Protein AF-A0A2T1GF82-F1 (afdb_monomer_lite)

pLDDT: mean 83.77, std 16.07, range [38.06, 96.38]

Radius of gyration: 18.5 Å; chains: 1; bounding box: 43×35×47 Å

Foldseek 3Di:
DDFLLLPDDPVLNVQADRVQLAGDPPVVVVCVVVVNDPVNNVVNSVVSNVSSVVVVCQQPVDDQDPNHTPRRVVSVVVVVVVPDPPVCVVCVVVVNDDPVVPPD

Secondary structure (DSSP, 8-state):
---GGGTS-HHHHHHB-TTT-PBPTTHHHHHHHTT--HHHHHHHHHHHHHHHHHHHHHHHHSPPBTTB-HHHHHHHHHHHHHHS-HHHHHHHHTT---TTTT--

Organism: NCBI:txid2107692

Sequence (104 aa):
MARPSDFWAPFKREWYNDETGELREPHRSRLLASGTSIDRIVEMEAEVAAEIVEFHHKNSELPVINGKNWAERELENRQRQRQIPASMRAALYHGTYDPDANYD

Structure (mmCIF, N/CA/C/O backbone):
data_AF-A0A2T1GF82-F1
#
_entry.id   AF-A0A2T1GF82-F1
#
loop_
_atom_site.group_PDB
_atom_site.id
_atom_site.type_symbol
_atom_site.label_atom_id
_atom_site.label_alt_id
_atom_site.label_comp_id
_atom_site.label_asym_id
_atom_site.label_entity_id
_atom_site.label_seq_id
_atom_site.pdbx_PDB_ins_code
_atom_site.Cartn_x
_atom_site.Cartn_y
_atom_site.Cartn_z
_atom_site.occupancy
_atom_site.B_iso_or_equiv
_atom_site.auth_seq_id
_atom_site.auth_comp_id
_atom_site.auth_asym_id
_atom_site.auth_atom_id
_atom_site.pdbx_PDB_model_num
ATOM 1 N N . MET A 1 1 ? 14.249 -6.805 -3.787 1.00 79.94 1 MET A N 1
ATOM 2 C CA . MET A 1 1 ? 12.936 -6.736 -4.458 1.00 79.94 1 MET A CA 1
ATOM 3 C C . MET A 1 1 ? 12.179 -5.537 -3.922 1.00 79.94 1 MET A C 1
ATOM 5 O O . MET A 1 1 ? 12.330 -5.232 -2.743 1.00 79.94 1 MET A O 1
ATOM 9 N N . ALA A 1 2 ? 11.429 -4.850 -4.782 1.00 88.25 2 ALA A N 1
ATOM 10 C CA . ALA A 1 2 ? 10.551 -3.758 -4.371 1.00 88.25 2 ALA A CA 1
ATOM 11 C C . ALA A 1 2 ? 9.388 -4.286 -3.512 1.00 88.25 2 ALA A C 1
ATOM 13 O O . ALA A 1 2 ? 8.913 -5.403 -3.730 1.00 88.25 2 ALA A O 1
ATOM 14 N N . ARG A 1 3 ? 8.950 -3.487 -2.540 1.00 92.94 3 ARG A N 1
ATOM 15 C CA . ARG A 1 3 ? 7.843 -3.781 -1.619 1.00 92.94 3 ARG A CA 1
ATOM 16 C C . ARG A 1 3 ? 6.653 -2.861 -1.895 1.00 92.94 3 ARG A C 1
ATOM 18 O O . ARG A 1 3 ? 6.871 -1.752 -2.389 1.00 92.94 3 ARG A O 1
ATOM 25 N N . PRO A 1 4 ? 5.421 -3.234 -1.499 1.00 93.75 4 PRO A N 1
ATOM 26 C CA . PRO A 1 4 ? 4.265 -2.339 -1.593 1.00 93.75 4 PRO A CA 1
ATOM 27 C C . PRO A 1 4 ? 4.534 -0.960 -0.964 1.00 93.75 4 PRO A C 1
ATOM 29 O O . PRO A 1 4 ? 4.271 0.083 -1.569 1.00 93.75 4 PRO A O 1
ATOM 32 N N . SER A 1 5 ? 5.182 -0.945 0.206 1.00 92.88 5 SER A N 1
ATOM 33 C CA . SER A 1 5 ? 5.514 0.273 0.950 1.00 92.88 5 SER A CA 1
ATOM 34 C C . SER A 1 5 ? 6.441 1.249 0.226 1.00 92.88 5 SER A C 1
ATOM 36 O O . SER A 1 5 ? 6.411 2.449 0.530 1.00 92.88 5 SER A O 1
ATOM 38 N N . ASP A 1 6 ? 7.223 0.798 -0.759 1.00 92.25 6 ASP A N 1
ATOM 39 C CA . ASP A 1 6 ? 8.085 1.670 -1.565 1.00 92.25 6 ASP A CA 1
ATOM 40 C C . ASP A 1 6 ? 7.262 2.652 -2.416 1.00 92.25 6 ASP A C 1
ATOM 42 O O . ASP A 1 6 ? 7.735 3.749 -2.741 1.00 92.25 6 ASP A O 1
ATOM 46 N N . PHE A 1 7 ? 6.003 2.304 -2.706 1.00 90.62 7 PHE A N 1
ATOM 47 C CA . PHE A 1 7 ? 5.088 3.095 -3.526 1.00 90.62 7 PHE A CA 1
ATOM 48 C C . PHE A 1 7 ? 4.158 3.996 -2.717 1.00 90.62 7 PHE A C 1
ATOM 50 O O . PHE A 1 7 ? 3.580 4.923 -3.290 1.00 90.62 7 PHE A O 1
ATOM 57 N N . TRP A 1 8 ? 4.059 3.760 -1.409 1.00 91.62 8 TRP A N 1
ATOM 58 C CA . TRP A 1 8 ? 3.185 4.483 -0.492 1.00 91.62 8 TRP A CA 1
ATOM 59 C C . TRP A 1 8 ? 3.711 5.866 -0.098 1.00 91.62 8 TRP A C 1
ATOM 61 O O . TRP A 1 8 ? 4.915 6.143 -0.112 1.00 91.62 8 TRP A O 1
ATOM 71 N N . ALA A 1 9 ? 2.783 6.730 0.319 1.00 89.00 9 ALA A N 1
ATOM 72 C CA . ALA A 1 9 ? 3.104 7.985 0.986 1.00 89.00 9 ALA A CA 1
ATOM 73 C C . ALA A 1 9 ? 3.775 7.735 2.358 1.00 89.00 9 ALA A C 1
ATOM 75 O O . ALA A 1 9 ? 3.516 6.700 2.980 1.00 89.00 9 ALA A O 1
ATOM 76 N N . PRO A 1 10 ? 4.594 8.679 2.872 1.00 89.44 10 PRO A N 1
ATOM 77 C CA . PRO A 1 10 ? 5.338 8.488 4.121 1.00 89.44 10 PRO A CA 1
ATOM 78 C C . PRO A 1 10 ? 4.472 8.088 5.322 1.00 89.44 10 PRO A C 1
ATOM 80 O O . PRO A 1 10 ? 4.815 7.138 6.015 1.00 89.44 10 PRO A O 1
ATOM 83 N N . PHE A 1 11 ? 3.324 8.747 5.524 1.00 86.00 11 PHE A N 1
ATOM 84 C CA . PHE A 1 11 ? 2.430 8.437 6.646 1.00 86.00 11 PHE A CA 1
ATOM 85 C C . PHE A 1 11 ? 1.903 6.998 6.572 1.00 86.00 11 PHE A C 1
ATOM 87 O O . PHE A 1 11 ? 1.878 6.290 7.569 1.00 86.00 11 PHE A O 1
ATOM 94 N N . LYS A 1 12 ? 1.537 6.531 5.373 1.00 90.44 12 LYS A N 1
ATOM 95 C CA . LYS A 1 12 ? 0.990 5.189 5.173 1.00 90.44 12 LYS A CA 1
ATOM 96 C C . LYS A 1 12 ? 2.053 4.122 5.446 1.00 90.44 12 LYS A C 1
ATOM 98 O O . LYS A 1 12 ? 1.770 3.119 6.085 1.00 90.44 12 LYS A O 1
ATOM 103 N N . ARG A 1 13 ? 3.300 4.384 5.045 1.00 91.75 13 ARG A N 1
ATOM 104 C CA . ARG A 1 13 ? 4.455 3.527 5.357 1.00 91.75 13 ARG A CA 1
ATOM 105 C C . ARG A 1 13 ? 4.739 3.421 6.856 1.00 91.75 13 ARG A C 1
ATOM 107 O O . ARG A 1 13 ? 5.194 2.380 7.310 1.00 91.75 13 ARG A O 1
ATOM 114 N N . GLU A 1 14 ? 4.516 4.494 7.602 1.00 91.12 14 GLU A N 1
ATOM 115 C CA . GLU A 1 14 ? 4.687 4.496 9.056 1.00 91.12 14 GLU A CA 1
ATOM 116 C C . GLU A 1 14 ? 3.533 3.762 9.758 1.00 91.12 14 GLU A C 1
ATOM 118 O O . GLU A 1 14 ? 3.761 3.006 10.699 1.00 91.12 14 GLU A O 1
ATOM 123 N N . TRP A 1 15 ? 2.303 3.957 9.279 1.00 94.12 15 TRP A N 1
ATOM 124 C CA . TRP A 1 15 ? 1.098 3.510 9.973 1.00 94.12 15 TRP A CA 1
ATOM 125 C C . TRP A 1 15 ? 0.724 2.060 9.690 1.00 94.12 15 TRP A C 1
ATOM 127 O O . TRP A 1 15 ? 0.116 1.438 10.553 1.00 94.12 15 TRP A O 1
ATOM 137 N N . TYR A 1 16 ? 1.064 1.516 8.522 1.00 94.88 16 TYR A N 1
ATOM 138 C CA . TYR A 1 16 ? 0.574 0.211 8.080 1.00 94.88 16 TYR A CA 1
ATOM 139 C C . TYR A 1 16 ? 1.676 -0.837 7.969 1.00 94.88 16 TYR A C 1
ATOM 141 O O . TYR A 1 16 ? 2.836 -0.549 7.669 1.00 94.88 16 TYR A O 1
ATOM 149 N N . ASN A 1 17 ? 1.313 -2.091 8.216 1.00 95.94 17 ASN A N 1
ATOM 150 C CA . ASN A 1 17 ? 2.127 -3.241 7.860 1.00 95.94 17 ASN A CA 1
ATOM 151 C C . ASN A 1 17 ? 2.063 -3.466 6.339 1.00 95.94 17 ASN A C 1
ATOM 153 O O . ASN A 1 17 ? 0.984 -3.510 5.758 1.00 95.94 17 ASN A O 1
ATOM 157 N N . ASP A 1 18 ? 3.222 -3.577 5.694 1.00 93.25 18 ASP A N 1
ATOM 158 C CA . ASP A 1 18 ? 3.350 -3.721 4.245 1.00 93.25 18 ASP A CA 1
ATOM 159 C C . ASP A 1 18 ? 3.207 -5.154 3.729 1.00 93.25 18 ASP A C 1
ATOM 161 O O . ASP A 1 18 ? 3.212 -5.360 2.518 1.00 93.25 18 ASP A O 1
ATOM 165 N N . GLU A 1 19 ? 3.017 -6.111 4.636 1.00 93.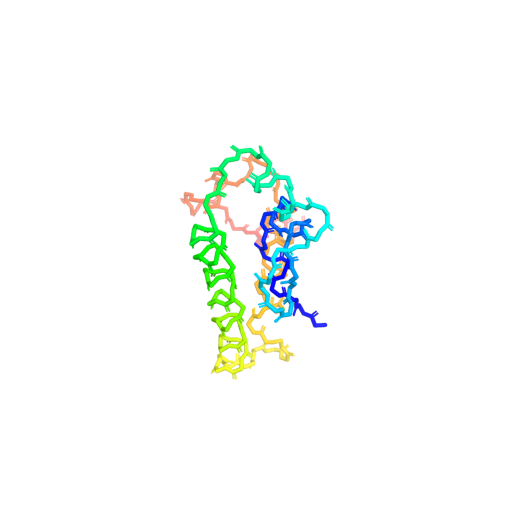31 19 GLU A N 1
ATOM 166 C CA . GLU A 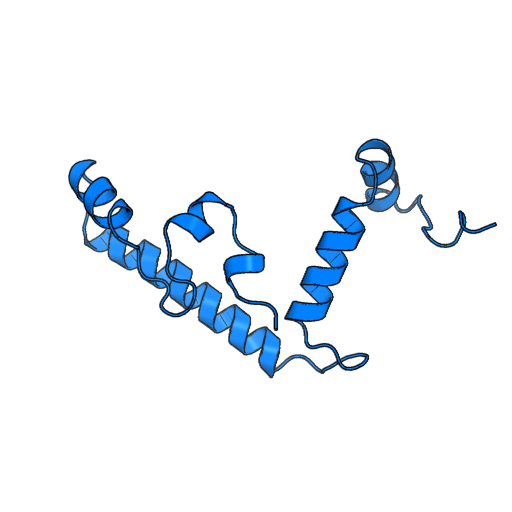1 19 ? 2.670 -7.503 4.347 1.00 93.31 19 GLU A CA 1
ATOM 167 C C . GLU A 1 19 ? 1.178 -7.773 4.583 1.00 93.31 19 GLU A C 1
ATOM 169 O O . GLU A 1 19 ? 0.540 -8.429 3.763 1.00 93.31 19 GLU A O 1
ATOM 174 N N . THR A 1 20 ? 0.610 -7.261 5.684 1.00 94.38 20 THR A N 1
ATOM 175 C CA . THR A 1 20 ? -0.777 -7.574 6.087 1.00 94.38 20 THR A CA 1
ATOM 176 C C . THR A 1 20 ? -1.789 -6.477 5.766 1.00 94.38 20 THR A C 1
ATOM 178 O O . THR A 1 20 ? -2.977 -6.761 5.656 1.00 94.38 20 THR A O 1
ATOM 181 N N . GLY A 1 21 ? -1.351 -5.225 5.610 1.00 93.81 21 GLY A N 1
ATOM 182 C CA . GLY A 1 21 ? -2.240 -4.069 5.454 1.00 93.81 21 GLY A CA 1
ATOM 183 C C . GLY A 1 21 ? -2.883 -3.587 6.758 1.00 93.81 21 GLY A C 1
ATOM 184 O O . GLY A 1 21 ? -3.666 -2.644 6.736 1.00 93.81 21 GLY A O 1
ATOM 185 N N . GLU A 1 22 ? -2.535 -4.184 7.898 1.00 95.81 22 GLU A N 1
ATOM 186 C C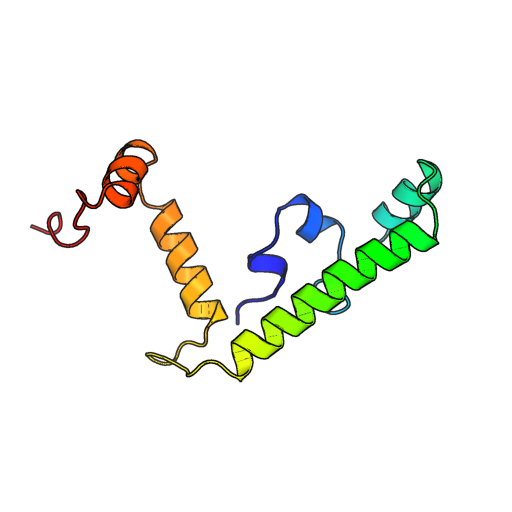A . GLU A 1 22 ? -3.069 -3.803 9.209 1.00 95.81 22 GLU A CA 1
ATOM 187 C C . GLU A 1 22 ? -2.417 -2.525 9.746 1.00 95.81 22 GLU A C 1
ATOM 189 O O . GLU A 1 22 ? -1.241 -2.237 9.479 1.00 95.81 22 GLU A O 1
ATOM 194 N N . LEU A 1 23 ? -3.160 -1.768 10.557 1.00 93.88 23 LEU A N 1
ATOM 195 C CA . LEU A 1 23 ? -2.615 -0.623 11.274 1.00 93.88 23 LEU A CA 1
ATOM 196 C C . LEU A 1 23 ? -1.686 -1.090 12.396 1.00 93.88 23 LEU A C 1
ATOM 198 O O . LEU A 1 23 ? -2.039 -1.903 13.249 1.00 93.88 23 LEU A O 1
ATOM 202 N N . ARG A 1 24 ? -0.497 -0.499 12.445 1.00 92.94 24 ARG A N 1
ATOM 203 C CA . ARG A 1 24 ? 0.486 -0.711 13.505 1.00 92.94 24 ARG A CA 1
ATOM 204 C C . ARG A 1 24 ? 0.080 0.047 14.763 1.00 92.94 24 ARG A C 1
ATOM 206 O O . ARG A 1 24 ? -0.387 1.189 14.709 1.00 92.94 24 ARG A O 1
ATOM 213 N N . GLU A 1 25 ? 0.350 -0.539 15.921 1.00 91.56 25 GLU A N 1
ATOM 214 C CA . GLU A 1 25 ? 0.363 0.228 17.165 1.00 91.56 25 GLU A CA 1
ATOM 215 C C . GLU A 1 25 ? 1.582 1.172 17.183 1.00 91.56 25 GLU A C 1
ATOM 217 O O . GLU A 1 25 ? 2.652 0.795 16.703 1.00 91.56 25 GLU A O 1
ATOM 222 N N . PRO A 1 26 ? 1.458 2.409 17.701 1.00 93.19 26 PRO A N 1
ATOM 223 C CA . PRO A 1 26 ? 0.321 2.961 18.446 1.00 93.19 26 PRO A CA 1
ATOM 224 C C . PRO A 1 26 ? -0.743 3.665 17.578 1.00 93.19 26 PRO A C 1
ATOM 226 O O . PRO A 1 26 ? -1.640 4.314 18.116 1.00 93.19 26 PRO A O 1
ATOM 229 N N . HIS A 1 27 ? -0.634 3.635 16.246 1.00 92.38 27 HIS A N 1
ATOM 230 C CA . HIS A 1 27 ? -1.498 4.418 15.351 1.00 92.38 27 HIS A CA 1
ATOM 231 C C . HIS A 1 27 ? -2.953 3.957 15.412 1.00 92.38 27 HIS A C 1
ATOM 233 O O . HIS A 1 27 ? -3.854 4.792 15.493 1.00 92.38 27 HIS A O 1
ATOM 239 N N . ARG A 1 28 ? -3.174 2.642 15.476 1.00 90.06 28 ARG A N 1
ATOM 240 C CA . ARG A 1 28 ? -4.505 2.057 15.662 1.00 90.06 28 ARG A CA 1
ATOM 241 C C . ARG A 1 28 ? -5.162 2.535 16.962 1.00 90.06 28 ARG A C 1
ATOM 243 O O . ARG A 1 28 ? -6.273 3.060 16.925 1.00 90.06 28 ARG A O 1
ATOM 250 N N . SER A 1 29 ? -4.449 2.476 18.091 1.00 92.19 29 SER A N 1
ATOM 251 C CA . SER A 1 29 ? -4.933 3.022 19.370 1.00 92.19 29 SER A CA 1
ATOM 252 C C . SER A 1 29 ? -5.211 4.529 19.323 1.00 92.19 29 SER A C 1
ATOM 254 O O . SER A 1 29 ? -6.195 4.993 19.897 1.00 92.19 29 SER A O 1
ATOM 256 N N . ARG A 1 30 ? -4.381 5.316 18.624 1.00 92.69 30 ARG A N 1
ATOM 257 C CA . ARG A 1 30 ? -4.604 6.766 18.465 1.00 92.69 30 ARG A CA 1
ATOM 258 C C . ARG A 1 30 ? -5.871 7.073 17.670 1.00 92.69 30 ARG A C 1
ATOM 260 O O . ARG A 1 30 ? -6.591 7.989 18.049 1.00 92.69 30 ARG A O 1
ATOM 267 N N . LEU A 1 31 ? -6.151 6.311 16.612 1.00 90.38 31 LEU A N 1
ATOM 268 C CA . LEU A 1 31 ? -7.377 6.455 15.821 1.00 90.38 31 LEU A CA 1
ATOM 269 C C . LEU A 1 31 ? -8.627 6.137 16.647 1.00 90.38 31 LEU A C 1
ATOM 271 O O . LEU A 1 31 ? -9.611 6.872 16.573 1.00 90.38 31 LEU A O 1
ATOM 275 N N . LEU A 1 32 ? -8.575 5.092 17.475 1.00 90.56 32 LEU A N 1
ATOM 276 C CA . LEU A 1 32 ? -9.659 4.780 18.411 1.00 90.56 32 LEU A CA 1
ATOM 277 C C . LEU A 1 32 ? -9.857 5.911 19.430 1.00 90.56 32 LEU A C 1
ATOM 279 O O . LEU A 1 32 ? -10.980 6.357 19.651 1.00 90.56 32 LEU A O 1
ATOM 283 N N . ALA A 1 33 ? -8.767 6.427 20.006 1.00 91.56 33 ALA A N 1
ATOM 284 C CA . ALA A 1 33 ? -8.815 7.533 20.961 1.00 91.56 33 ALA A CA 1
ATOM 285 C C . ALA A 1 33 ? -9.330 8.847 20.344 1.00 91.56 33 ALA A C 1
ATOM 287 O O . ALA A 1 33 ? -9.934 9.652 21.048 1.00 91.56 33 ALA A O 1
ATOM 288 N N . SER A 1 34 ? -9.131 9.063 19.039 1.00 90.62 34 SER A N 1
ATOM 289 C CA . SER A 1 34 ? -9.670 10.221 18.314 1.00 90.62 34 SER A CA 1
ATOM 290 C C . SER A 1 34 ? -11.139 10.065 17.904 1.00 90.62 34 SER A C 1
ATOM 292 O O . SER A 1 34 ? -11.674 10.954 17.244 1.00 90.62 34 SER A O 1
ATOM 294 N N . GLY A 1 35 ? -11.789 8.953 18.266 1.00 91.31 35 GLY A N 1
ATOM 295 C CA . GLY A 1 35 ? -13.196 8.685 17.962 1.00 91.31 35 GLY A CA 1
ATOM 296 C C . GLY A 1 35 ? -13.443 8.027 16.602 1.00 91.31 35 GLY A C 1
ATOM 297 O O . GLY A 1 35 ? -14.585 7.995 16.149 1.00 91.31 35 GLY A O 1
ATOM 298 N N . THR A 1 36 ? -12.408 7.497 15.943 1.00 92.25 36 THR A N 1
ATOM 299 C CA . THR A 1 36 ? -12.585 6.702 14.716 1.00 92.25 36 THR A CA 1
ATOM 300 C C . THR A 1 36 ? -13.273 5.386 15.069 1.00 92.25 36 THR A C 1
ATOM 302 O O . THR A 1 36 ? -12.845 4.695 15.996 1.00 92.25 36 THR A O 1
ATOM 305 N N . SER A 1 37 ? -14.336 5.028 14.345 1.00 94.31 37 SER A N 1
ATOM 306 C CA . SER A 1 37 ? -15.041 3.767 14.581 1.00 94.31 37 SER A CA 1
ATOM 307 C C . SER A 1 37 ? -14.175 2.564 14.203 1.00 94.31 37 SER A C 1
ATOM 309 O O . SER A 1 37 ? -13.329 2.641 13.310 1.00 94.31 37 SER A O 1
ATOM 311 N N . ILE A 1 38 ? -14.420 1.429 14.864 1.00 94.12 38 ILE A N 1
ATOM 312 C CA . ILE A 1 38 ? -13.758 0.162 14.525 1.00 94.12 38 ILE A CA 1
ATOM 313 C C . ILE A 1 38 ? -14.059 -0.214 13.071 1.00 94.12 38 ILE A C 1
ATOM 315 O O . ILE A 1 38 ? -13.137 -0.575 12.351 1.00 94.12 38 ILE A O 1
ATOM 319 N N . ASP A 1 39 ? -15.305 -0.047 12.622 1.00 95.44 39 ASP A N 1
ATOM 320 C CA . ASP A 1 39 ? -15.691 -0.344 11.238 1.00 95.44 39 ASP A CA 1
ATOM 321 C C . ASP A 1 39 ? -14.871 0.477 10.240 1.00 95.44 39 ASP A C 1
ATOM 323 O O . ASP A 1 39 ? -14.348 -0.070 9.272 1.00 95.44 39 ASP A O 1
ATOM 327 N N . ARG A 1 40 ? -14.651 1.771 10.520 1.00 93.75 40 ARG A N 1
ATOM 328 C CA . ARG A 1 40 ? -13.828 2.614 9.650 1.00 93.75 40 ARG A CA 1
ATOM 329 C C . ARG A 1 40 ? -12.359 2.195 9.665 1.00 93.75 40 ARG A C 1
ATOM 331 O O . ARG A 1 40 ? -11.706 2.252 8.630 1.00 93.75 40 ARG A O 1
ATOM 338 N N . ILE A 1 41 ? -11.832 1.774 10.813 1.00 91.88 41 ILE A N 1
ATOM 339 C CA . ILE A 1 41 ? -10.467 1.236 10.920 1.00 91.88 41 ILE A CA 1
A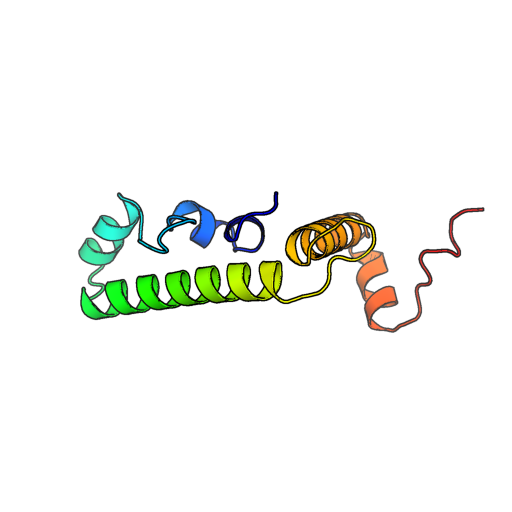TOM 340 C C . ILE A 1 41 ? -10.327 -0.030 10.069 1.00 91.88 41 ILE A C 1
ATOM 342 O O . ILE A 1 41 ? -9.378 -0.129 9.298 1.00 91.88 41 ILE A O 1
ATOM 346 N N . VAL A 1 42 ? -11.292 -0.948 10.150 1.00 95.25 42 VAL A N 1
ATOM 347 C CA . VAL A 1 42 ? -11.302 -2.187 9.358 1.00 95.25 42 VAL A CA 1
ATOM 348 C C . VAL A 1 42 ? -11.405 -1.888 7.862 1.00 95.25 42 VAL A C 1
ATOM 350 O O . VAL A 1 42 ? -10.684 -2.494 7.075 1.00 95.25 42 VAL A O 1
ATOM 353 N N . GLU A 1 43 ? -12.242 -0.931 7.452 1.00 95.06 43 GLU A N 1
ATOM 354 C CA . GLU A 1 43 ? -12.294 -0.469 6.058 1.00 95.06 43 GLU A CA 1
ATOM 355 C C . GLU A 1 43 ? -10.936 0.055 5.585 1.00 95.06 43 GLU A C 1
ATOM 357 O O . GLU A 1 43 ? -10.464 -0.333 4.521 1.00 95.06 43 GLU A O 1
ATOM 362 N N . MET A 1 44 ? -10.278 0.897 6.388 1.00 93.38 44 MET A N 1
ATOM 363 C CA . MET A 1 44 ? -8.956 1.426 6.053 1.00 93.38 44 MET A CA 1
ATOM 364 C C . MET A 1 44 ? -7.915 0.306 5.912 1.00 93.38 44 MET A C 1
ATOM 366 O O . MET A 1 44 ? -7.116 0.337 4.982 1.00 93.38 44 MET A O 1
ATOM 370 N N . GLU A 1 45 ? -7.908 -0.678 6.814 1.00 94.81 45 GLU A N 1
ATOM 371 C CA . GLU A 1 45 ? -7.016 -1.847 6.738 1.00 94.81 45 GLU A CA 1
ATOM 372 C C . GLU A 1 45 ? -7.307 -2.695 5.488 1.00 94.81 45 GLU A C 1
ATOM 374 O O . GLU A 1 45 ? -6.382 -3.098 4.783 1.00 94.81 45 GLU A O 1
ATOM 379 N N . ALA A 1 46 ? -8.583 -2.893 5.145 1.00 95.25 46 ALA A N 1
ATOM 380 C CA . ALA A 1 46 ? -8.997 -3.611 3.942 1.00 95.25 46 ALA A CA 1
ATOM 381 C C . ALA A 1 46 ? -8.591 -2.884 2.647 1.00 95.25 46 ALA A C 1
ATOM 383 O O . ALA A 1 46 ? -8.137 -3.532 1.703 1.00 95.25 46 ALA A O 1
ATOM 384 N N . GLU A 1 47 ? -8.697 -1.552 2.602 1.00 95.38 47 GLU A N 1
ATOM 385 C CA . GLU A 1 47 ? -8.207 -0.730 1.486 1.00 95.38 47 GLU A CA 1
ATOM 386 C C . GLU A 1 47 ? -6.695 -0.945 1.275 1.00 95.38 47 GLU A C 1
ATOM 388 O O . GLU A 1 47 ? -6.239 -1.139 0.146 1.00 95.38 47 GLU A O 1
ATOM 393 N N . VAL A 1 48 ? -5.901 -0.976 2.354 1.00 95.56 48 VAL A N 1
ATOM 394 C CA . VAL A 1 48 ? -4.453 -1.231 2.255 1.00 95.56 48 VAL A CA 1
ATOM 395 C C . VAL A 1 48 ? -4.154 -2.673 1.852 1.00 95.56 48 VAL A C 1
ATOM 397 O O . VAL A 1 48 ? -3.288 -2.895 1.004 1.00 95.56 48 VAL A O 1
ATOM 400 N N . ALA A 1 49 ? -4.868 -3.651 2.405 1.00 95.56 49 ALA A N 1
ATOM 401 C CA . ALA A 1 49 ? -4.713 -5.051 2.027 1.00 95.56 49 ALA A CA 1
ATOM 402 C C . ALA A 1 49 ? -5.013 -5.271 0.533 1.00 95.56 49 ALA A C 1
ATOM 404 O O . ALA A 1 49 ? -4.270 -5.978 -0.149 1.00 95.56 49 ALA A O 1
ATOM 405 N N . ALA A 1 50 ? -6.043 -4.612 -0.008 1.00 95.31 50 ALA A N 1
ATOM 406 C CA . ALA A 1 50 ? -6.363 -4.661 -1.432 1.00 95.31 50 ALA A CA 1
ATOM 407 C C . ALA A 1 50 ? -5.232 -4.085 -2.304 1.00 95.31 50 ALA A C 1
ATOM 409 O O . ALA A 1 50 ? -4.869 -4.694 -3.310 1.00 95.31 50 ALA A O 1
ATOM 410 N N . GLU A 1 51 ? -4.614 -2.969 -1.900 1.00 95.06 51 GLU A N 1
ATOM 411 C CA . GLU A 1 51 ? -3.447 -2.415 -2.605 1.00 95.06 51 GLU A CA 1
ATOM 412 C C . GLU A 1 51 ? -2.238 -3.366 -2.593 1.00 95.06 51 GLU A C 1
ATOM 414 O O . GLU A 1 51 ? -1.515 -3.457 -3.587 1.00 95.06 51 GLU A O 1
ATOM 419 N N . ILE A 1 52 ? -2.006 -4.084 -1.488 1.00 96.38 52 ILE A N 1
ATOM 420 C CA . ILE A 1 52 ? -0.938 -5.093 -1.391 1.00 96.38 52 ILE A CA 1
ATOM 421 C C . ILE A 1 52 ? -1.212 -6.248 -2.362 1.00 96.38 52 ILE A C 1
ATOM 423 O O . ILE A 1 52 ? -0.315 -6.672 -3.095 1.00 96.38 52 ILE A O 1
ATOM 427 N N . VAL A 1 53 ? -2.454 -6.732 -2.421 1.00 96.31 53 VAL A N 1
ATOM 428 C CA . VAL A 1 53 ? -2.857 -7.779 -3.370 1.00 96.31 53 VAL A CA 1
ATOM 429 C C . VAL A 1 53 ? -2.668 -7.309 -4.812 1.00 96.31 53 VAL A C 1
ATOM 431 O O . VAL A 1 53 ? -2.073 -8.029 -5.613 1.00 96.31 53 VAL A O 1
ATOM 434 N N . GLU A 1 54 ? -3.104 -6.092 -5.141 1.00 95.50 54 GLU A N 1
ATOM 435 C CA . GLU A 1 54 ? -2.931 -5.517 -6.477 1.00 95.50 54 GLU A CA 1
ATOM 436 C C . GLU A 1 54 ? -1.447 -5.378 -6.847 1.00 95.50 54 GLU A C 1
ATOM 438 O O . GLU A 1 54 ? -1.054 -5.692 -7.973 1.00 95.50 54 GLU A O 1
ATOM 443 N N . PHE A 1 55 ? -0.607 -4.958 -5.896 1.00 95.50 55 PHE A N 1
ATOM 444 C CA . PHE A 1 55 ? 0.841 -4.908 -6.074 1.00 95.50 55 PHE A CA 1
ATOM 445 C C . PHE A 1 55 ? 1.400 -6.283 -6.448 1.00 95.50 55 PHE A C 1
ATOM 447 O O . PHE A 1 55 ? 2.115 -6.404 -7.445 1.00 95.50 55 PHE A O 1
ATOM 454 N N . HIS A 1 56 ? 1.070 -7.321 -5.677 1.00 94.56 56 HIS A N 1
ATOM 455 C CA . HIS A 1 56 ? 1.579 -8.666 -5.929 1.00 94.56 56 HIS A CA 1
ATOM 456 C C . HIS A 1 56 ? 1.077 -9.232 -7.254 1.00 94.56 56 HIS A C 1
ATOM 458 O O . HIS A 1 56 ? 1.877 -9.794 -7.997 1.00 94.56 56 HIS A O 1
ATOM 464 N N . HIS A 1 57 ? -0.196 -9.016 -7.576 1.00 95.06 57 HIS A N 1
ATOM 465 C CA . HIS A 1 57 ? -0.805 -9.412 -8.842 1.00 95.06 57 HIS A CA 1
ATOM 466 C C . HIS A 1 57 ? -0.112 -8.746 -10.039 1.00 95.06 57 HIS A C 1
ATOM 468 O O . HIS A 1 57 ? 0.349 -9.429 -10.948 1.00 95.06 57 HIS A O 1
ATOM 474 N N . LYS A 1 58 ? 0.085 -7.422 -10.015 1.00 93.38 58 LYS A N 1
ATOM 475 C CA . LYS A 1 58 ? 0.841 -6.721 -11.069 1.00 93.38 58 LYS A CA 1
ATOM 476 C C . LYS A 1 58 ? 2.274 -7.222 -11.175 1.00 93.38 58 LYS A C 1
ATOM 478 O O . LYS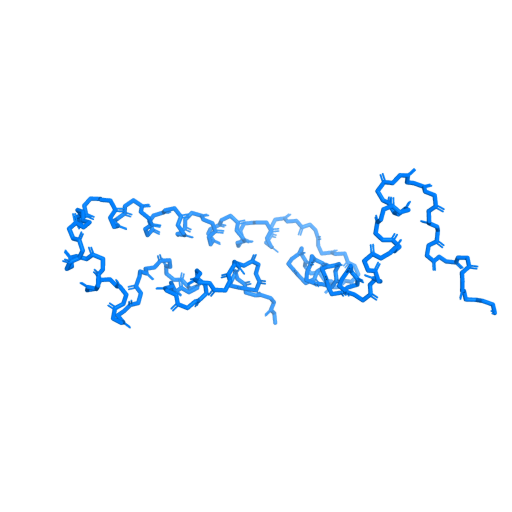 A 1 58 ? 2.806 -7.340 -12.276 1.00 93.38 58 LYS A O 1
ATOM 483 N N . ASN A 1 59 ? 2.913 -7.498 -10.043 1.00 92.44 59 ASN A N 1
ATOM 484 C CA . ASN A 1 59 ? 4.304 -7.920 -10.030 1.00 92.44 59 ASN A CA 1
ATOM 485 C C . ASN A 1 59 ? 4.509 -9.362 -10.522 1.00 92.44 59 ASN A C 1
ATOM 487 O O . ASN A 1 59 ? 5.601 -9.670 -10.998 1.00 92.44 59 ASN A O 1
ATOM 491 N N . SER A 1 60 ? 3.495 -10.227 -10.404 1.00 91.81 60 SER A N 1
ATOM 492 C CA . SER A 1 60 ? 3.535 -11.614 -10.878 1.00 91.81 60 SER A CA 1
ATOM 493 C C . SER A 1 60 ? 3.011 -11.786 -12.304 1.00 91.81 60 SER A C 1
ATOM 495 O O . SER A 1 60 ? 3.556 -12.602 -13.044 1.00 91.81 60 SER A O 1
ATOM 497 N N . GLU A 1 61 ? 1.970 -11.049 -12.696 1.00 92.56 61 GLU A N 1
ATOM 498 C CA . GLU A 1 61 ? 1.295 -11.251 -13.984 1.00 92.56 61 GLU A CA 1
ATOM 499 C C . GLU A 1 61 ? 1.901 -10.446 -15.129 1.00 92.56 61 GLU A C 1
ATOM 501 O O . GLU A 1 61 ? 1.823 -10.860 -16.288 1.00 92.56 61 GLU A O 1
ATOM 506 N N . LEU A 1 62 ? 2.523 -9.301 -14.836 1.00 90.00 62 LEU A N 1
ATOM 507 C CA . LEU A 1 62 ? 3.166 -8.515 -15.879 1.00 90.00 62 LEU A CA 1
ATOM 508 C C . LEU A 1 62 ? 4.492 -9.155 -16.304 1.00 90.00 62 LEU A C 1
ATOM 510 O O . LEU A 1 62 ? 5.264 -9.620 -15.460 1.00 90.00 62 LEU A O 1
ATOM 514 N N . PRO A 1 63 ? 4.803 -9.146 -17.613 1.00 89.12 63 PRO A N 1
ATOM 515 C CA . PRO A 1 63 ? 6.011 -9.772 -18.115 1.00 89.12 63 PRO A CA 1
ATOM 516 C C . PRO A 1 63 ? 7.255 -9.101 -17.535 1.00 89.12 63 PRO A C 1
ATOM 518 O O . PRO A 1 63 ? 7.356 -7.872 -17.450 1.00 89.12 63 PRO A O 1
ATOM 521 N N . VAL A 1 64 ? 8.239 -9.929 -17.196 1.00 92.12 64 VAL A N 1
ATOM 522 C CA . VAL A 1 64 ? 9.580 -9.471 -16.836 1.00 92.12 64 VAL A CA 1
ATOM 523 C C . VAL A 1 64 ? 10.233 -8.882 -18.085 1.00 92.12 64 VAL A C 1
ATOM 525 O O . VAL A 1 64 ? 10.362 -9.557 -19.105 1.00 92.12 64 VAL A O 1
ATOM 528 N N . ILE A 1 65 ? 10.665 -7.622 -18.008 1.00 88.88 65 ILE A N 1
ATOM 529 C CA . ILE A 1 65 ? 11.344 -6.925 -19.110 1.00 88.88 65 ILE A CA 1
ATOM 530 C C . ILE A 1 65 ? 12.752 -6.575 -18.647 1.00 88.88 65 ILE A C 1
ATOM 532 O O . ILE A 1 65 ? 12.925 -5.961 -17.595 1.00 88.88 65 ILE A O 1
ATOM 536 N N . ASN A 1 66 ? 13.765 -6.966 -19.425 1.00 89.62 66 ASN A N 1
ATOM 537 C CA . ASN A 1 66 ? 15.182 -6.755 -19.102 1.00 89.62 66 ASN A CA 1
ATOM 538 C C . ASN A 1 66 ? 15.572 -7.296 -17.712 1.00 89.62 66 ASN A C 1
ATOM 540 O O . ASN A 1 66 ? 16.319 -6.658 -16.973 1.00 89.62 66 ASN A O 1
ATOM 544 N N . GLY A 1 67 ? 15.018 -8.454 -17.337 1.00 89.69 67 GLY A N 1
ATOM 545 C CA . GLY A 1 67 ? 15.273 -9.101 -16.046 1.00 89.69 67 GLY A CA 1
ATOM 546 C C . GLY A 1 67 ? 14.624 -8.421 -14.836 1.00 89.69 67 GLY A C 1
ATOM 547 O O . GLY A 1 67 ? 14.862 -8.865 -13.719 1.00 89.69 67 GLY A O 1
ATOM 548 N N . LYS A 1 68 ? 13.810 -7.375 -15.039 1.00 90.62 68 LYS A N 1
ATOM 549 C CA . LYS A 1 68 ? 13.127 -6.638 -13.969 1.00 90.62 68 LYS A CA 1
ATOM 550 C C . LYS A 1 68 ? 11.624 -6.883 -14.005 1.00 90.62 68 LYS A C 1
ATOM 552 O O . LYS A 1 68 ? 11.002 -6.808 -15.072 1.00 90.62 68 LYS A O 1
ATOM 557 N N . ASN A 1 69 ? 11.041 -7.148 -12.840 1.00 93.19 69 ASN A N 1
ATOM 558 C CA . ASN A 1 69 ? 9.586 -7.205 -12.694 1.00 93.19 69 ASN A CA 1
ATOM 559 C C . ASN A 1 69 ? 8.969 -5.794 -12.759 1.00 93.19 69 ASN A C 1
ATOM 561 O O . ASN A 1 69 ? 9.675 -4.782 -12.848 1.00 93.19 69 ASN A O 1
ATOM 565 N N . TRP A 1 70 ? 7.636 -5.715 -12.759 1.00 93.81 70 TRP A N 1
ATOM 566 C CA . TRP A 1 70 ? 6.932 -4.434 -12.842 1.00 93.81 70 TRP A CA 1
ATOM 567 C C . TRP A 1 70 ? 7.349 -3.467 -11.726 1.00 93.81 70 TRP A C 1
ATOM 569 O O . TRP A 1 70 ? 7.659 -2.308 -12.010 1.00 93.81 70 TRP A O 1
ATOM 579 N N . ALA A 1 71 ? 7.424 -3.940 -10.480 1.00 93.94 71 ALA A N 1
ATOM 580 C CA . ALA A 1 71 ? 7.717 -3.082 -9.339 1.00 93.94 71 ALA A CA 1
ATOM 581 C C . ALA A 1 71 ? 9.145 -2.509 -9.390 1.00 93.94 71 ALA A C 1
ATOM 583 O O . ALA A 1 71 ? 9.360 -1.332 -9.108 1.00 93.94 71 ALA A O 1
ATOM 584 N N . GLU A 1 72 ? 10.132 -3.303 -9.799 1.00 92.94 72 GLU A N 1
ATOM 585 C CA . GLU A 1 72 ? 11.518 -2.849 -9.955 1.00 92.94 72 GLU A CA 1
ATOM 586 C C . GLU A 1 72 ? 11.653 -1.773 -11.033 1.00 92.94 72 GLU A C 1
ATOM 588 O O . GLU A 1 72 ? 12.352 -0.777 -10.833 1.00 92.94 72 GLU A O 1
ATOM 593 N N . ARG A 1 73 ? 10.947 -1.940 -12.156 1.00 92.31 73 ARG A N 1
ATOM 594 C CA . ARG A 1 73 ? 10.915 -0.945 -13.236 1.00 92.31 73 ARG A CA 1
ATOM 595 C C . ARG A 1 73 ? 10.257 0.353 -12.785 1.00 92.31 73 ARG A C 1
ATOM 597 O O . ARG A 1 73 ? 10.775 1.432 -13.059 1.00 92.31 73 ARG A O 1
ATOM 604 N N . GLU A 1 74 ? 9.139 0.259 -12.076 1.00 91.75 74 GLU A N 1
ATOM 605 C CA . GLU A 1 74 ? 8.419 1.434 -11.590 1.00 91.75 74 GLU A CA 1
ATOM 606 C C . GLU A 1 74 ? 9.233 2.205 -10.539 1.00 91.75 74 GLU A C 1
ATOM 608 O O . GLU A 1 74 ? 9.282 3.438 -10.553 1.00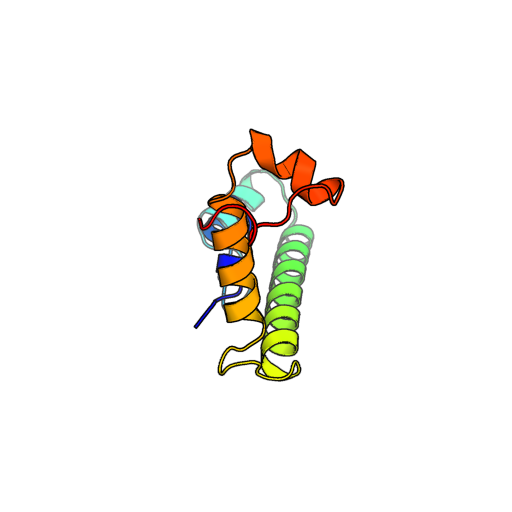 91.75 74 GLU A O 1
ATOM 613 N N . LEU A 1 75 ? 9.942 1.493 -9.658 1.00 90.75 75 LEU A N 1
ATOM 614 C CA . LEU A 1 75 ? 10.830 2.111 -8.677 1.00 90.75 75 LEU A CA 1
ATOM 615 C C . LEU A 1 75 ? 11.988 2.858 -9.354 1.00 90.75 75 LEU A C 1
ATOM 617 O O . LEU A 1 75 ? 12.288 3.995 -8.982 1.00 90.75 75 LEU A O 1
ATOM 621 N N . GLU A 1 76 ? 12.608 2.254 -10.368 1.00 88.88 76 GLU A N 1
ATOM 622 C CA . GLU A 1 76 ? 13.655 2.896 -11.165 1.00 88.88 76 GLU A CA 1
ATOM 623 C C . GLU A 1 76 ? 13.127 4.140 -11.895 1.00 88.88 76 GLU A C 1
ATOM 625 O O . GLU A 1 76 ? 13.755 5.199 -11.836 1.00 88.88 76 GLU A O 1
ATOM 630 N N . ASN A 1 77 ? 11.943 4.060 -12.507 1.00 87.56 77 ASN A N 1
ATOM 631 C CA . ASN A 1 77 ? 11.300 5.200 -13.165 1.00 87.56 77 ASN A CA 1
ATOM 632 C C . ASN A 1 77 ? 11.069 6.361 -12.189 1.00 87.56 77 ASN A C 1
ATOM 634 O O . ASN A 1 77 ? 11.403 7.507 -12.498 1.00 87.56 77 ASN A O 1
ATOM 638 N N . ARG A 1 78 ? 10.568 6.082 -10.978 1.00 84.56 78 ARG A N 1
ATOM 639 C CA . ARG A 1 78 ? 10.389 7.102 -9.931 1.00 84.56 78 ARG A CA 1
ATOM 640 C C . ARG A 1 78 ? 11.712 7.727 -9.499 1.00 84.56 78 ARG A C 1
ATOM 642 O O . ARG A 1 78 ? 11.763 8.935 -9.264 1.00 84.56 78 ARG A O 1
ATOM 649 N N . GLN A 1 79 ? 12.780 6.939 -9.380 1.00 83.94 79 GLN A N 1
ATOM 650 C CA . GLN A 1 79 ? 14.110 7.459 -9.048 1.00 83.94 79 GLN A CA 1
ATOM 651 C C . GLN A 1 79 ? 14.650 8.363 -10.159 1.00 83.94 79 GLN A C 1
ATOM 653 O O . GLN A 1 79 ? 15.086 9.474 -9.860 1.00 83.94 79 GLN A O 1
ATOM 658 N N . ARG A 1 80 ? 14.532 7.952 -11.427 1.00 81.62 80 ARG A N 1
ATOM 659 C CA . ARG A 1 80 ? 14.904 8.778 -12.588 1.00 81.62 80 ARG A CA 1
ATOM 660 C C . ARG A 1 80 ? 14.121 10.094 -12.607 1.00 81.62 80 ARG A C 1
ATOM 662 O O . ARG A 1 80 ? 14.715 11.161 -12.685 1.00 81.62 80 ARG A O 1
ATOM 669 N N . GLN A 1 81 ? 12.803 10.056 -12.403 1.00 74.81 81 GLN A N 1
ATOM 670 C CA . GLN A 1 81 ? 11.962 11.263 -12.342 1.00 74.81 81 GLN A CA 1
ATOM 671 C C . GLN A 1 81 ? 12.277 12.192 -11.156 1.00 74.81 81 GLN A C 1
ATOM 673 O O . GLN A 1 81 ? 12.036 13.401 -11.224 1.00 74.81 81 GLN A O 1
ATOM 678 N N . ARG A 1 82 ? 12.796 11.665 -10.042 1.00 69.88 82 ARG A N 1
ATOM 679 C CA . ARG A 1 82 ? 13.276 12.478 -8.909 1.00 69.88 82 ARG A CA 1
ATOM 680 C C . ARG A 1 82 ? 14.596 13.183 -9.199 1.00 69.88 82 ARG A C 1
ATOM 682 O O . ARG A 1 82 ? 14.813 14.248 -8.636 1.00 69.88 82 ARG A O 1
ATOM 689 N N . GLN A 1 83 ? 15.438 12.614 -10.058 1.00 68.25 83 GLN A N 1
ATOM 690 C CA . GLN A 1 83 ? 16.704 13.228 -10.469 1.00 68.25 83 GLN A CA 1
ATOM 691 C C . GLN A 1 83 ? 16.504 14.363 -11.479 1.00 68.25 83 GLN A C 1
ATOM 693 O O . GLN A 1 83 ? 17.374 15.217 -11.612 1.00 68.25 83 GLN A O 1
ATOM 698 N N . ILE A 1 84 ? 15.347 14.416 -12.145 1.00 61.28 84 ILE A N 1
ATOM 699 C CA . ILE A 1 84 ? 15.005 15.507 -13.056 1.00 61.28 84 ILE A CA 1
ATOM 700 C C . ILE A 1 84 ? 14.665 16.762 -12.233 1.00 61.28 84 ILE A C 1
ATOM 702 O O . ILE A 1 84 ? 13.701 16.728 -11.452 1.00 61.28 84 ILE A O 1
ATOM 706 N N . PRO A 1 85 ? 15.404 17.877 -12.406 1.00 62.50 85 PRO A N 1
ATOM 707 C CA . PRO A 1 85 ? 15.121 19.135 -11.726 1.00 62.50 85 PRO A CA 1
ATOM 708 C C . PRO A 1 85 ? 13.672 19.578 -11.945 1.00 62.50 85 PRO A C 1
ATOM 710 O O . PRO A 1 85 ? 13.125 19.432 -13.039 1.00 62.50 85 PRO A O 1
ATOM 713 N N . ALA A 1 86 ? 13.042 20.165 -10.923 1.00 62.41 86 ALA A N 1
ATOM 714 C CA . ALA A 1 86 ? 11.651 20.622 -11.011 1.00 62.41 86 ALA A CA 1
ATOM 715 C C . ALA A 1 86 ? 11.416 21.588 -12.190 1.00 62.41 86 ALA A C 1
ATOM 717 O O . ALA A 1 86 ? 10.355 21.550 -12.809 1.00 62.41 86 ALA A O 1
ATOM 718 N N . SER A 1 87 ? 12.434 22.378 -12.549 1.00 63.84 87 SER A N 1
ATOM 719 C CA . SER A 1 87 ? 12.446 23.276 -13.709 1.00 63.84 87 SER A CA 1
ATOM 720 C C . SER A 1 87 ? 12.334 22.561 -15.062 1.00 63.84 87 SER A C 1
ATOM 722 O O . SER A 1 87 ? 11.835 23.152 -16.013 1.00 63.84 87 SER A O 1
ATOM 724 N N . MET A 1 88 ? 12.749 21.295 -15.160 1.00 58.62 88 MET A N 1
ATOM 725 C CA . MET A 1 88 ? 12.705 20.491 -16.391 1.00 58.62 88 MET A CA 1
ATOM 726 C C . MET A 1 88 ? 11.500 19.537 -16.448 1.00 58.62 88 MET A C 1
ATOM 728 O O . MET A 1 88 ? 11.171 19.016 -17.511 1.00 58.62 88 MET A O 1
ATOM 732 N N . ARG A 1 89 ? 10.774 19.343 -15.336 1.00 56.94 89 ARG A N 1
ATOM 733 C CA . ARG A 1 89 ? 9.571 18.487 -15.300 1.00 56.94 89 ARG A CA 1
ATOM 734 C C . ARG A 1 89 ? 8.429 19.009 -16.171 1.00 56.94 89 ARG A C 1
ATOM 736 O O . ARG A 1 89 ? 7.704 18.203 -16.746 1.00 56.94 89 ARG A O 1
ATOM 743 N N . ALA A 1 90 ? 8.287 20.330 -16.290 1.00 56.41 90 ALA A N 1
ATOM 744 C CA . ALA A 1 90 ? 7.297 20.937 -17.178 1.00 56.41 90 ALA A CA 1
ATOM 745 C C . ALA A 1 90 ? 7.586 20.604 -18.654 1.00 56.41 90 ALA A C 1
ATOM 747 O O . ALA A 1 90 ? 6.670 20.277 -19.399 1.00 56.41 90 ALA A O 1
ATOM 748 N N . ALA A 1 91 ? 8.858 20.596 -19.063 1.00 57.03 91 ALA A N 1
ATOM 749 C CA . ALA A 1 91 ? 9.252 20.285 -20.436 1.00 57.03 91 ALA A CA 1
ATOM 750 C C . ALA A 1 91 ? 9.002 18.807 -20.807 1.00 57.03 91 ALA A C 1
ATOM 752 O O . ALA A 1 91 ? 8.567 18.514 -21.916 1.00 57.03 91 ALA A O 1
ATOM 753 N N . LEU A 1 92 ? 9.162 17.875 -19.859 1.00 54.66 92 LEU A N 1
ATOM 754 C CA . LEU A 1 92 ? 8.764 16.470 -20.043 1.00 54.66 92 LEU A CA 1
ATOM 755 C C . LEU A 1 92 ? 7.245 16.292 -20.182 1.00 54.66 92 LEU A C 1
ATOM 757 O O . LEU A 1 92 ? 6.796 15.526 -21.028 1.00 54.66 92 LEU A O 1
ATOM 761 N N . TYR A 1 93 ? 6.449 17.012 -19.383 1.00 55.38 93 TYR A N 1
ATOM 762 C CA . TYR A 1 93 ? 4.980 16.957 -19.452 1.00 55.38 93 TYR A CA 1
ATOM 763 C C . TYR A 1 93 ? 4.416 17.551 -20.751 1.00 55.38 93 TYR A C 1
ATOM 765 O O . TYR A 1 93 ? 3.363 17.122 -21.216 1.00 55.38 93 TYR A O 1
ATOM 773 N N . HIS A 1 94 ? 5.119 18.519 -21.343 1.00 57.22 94 HIS A N 1
ATOM 774 C CA . HIS A 1 94 ? 4.754 19.149 -22.613 1.00 57.22 94 HIS A CA 1
ATOM 775 C C . HIS A 1 94 ? 5.411 18.496 -23.845 1.00 57.22 94 HIS A C 1
ATOM 777 O O . HIS A 1 94 ? 5.204 18.976 -24.957 1.00 57.22 94 HIS A O 1
ATOM 783 N N . GLY A 1 95 ? 6.172 17.404 -23.672 1.00 54.56 95 GLY A N 1
ATOM 784 C CA . GLY A 1 95 ? 6.814 16.675 -24.773 1.00 54.56 95 GLY A CA 1
ATOM 785 C C . GLY A 1 95 ? 7.971 17.421 -25.447 1.00 54.56 95 GLY A C 1
ATOM 786 O O . GLY A 1 95 ? 8.320 17.105 -26.579 1.00 54.56 95 GLY A O 1
ATOM 787 N N . THR A 1 96 ? 8.557 18.421 -24.783 1.00 54.00 96 THR A N 1
ATOM 788 C CA . THR A 1 96 ? 9.649 19.252 -25.318 1.00 54.00 96 THR A CA 1
ATOM 789 C C . THR A 1 96 ? 11.026 18.890 -24.763 1.00 54.00 96 THR A C 1
ATOM 791 O O . THR A 1 96 ? 12.007 19.551 -25.099 1.00 54.00 96 THR A O 1
ATOM 794 N N . TYR A 1 97 ? 11.120 17.860 -23.919 1.00 46.34 97 TYR A N 1
ATOM 795 C CA . TYR A 1 97 ? 12.381 17.391 -23.348 1.00 46.34 97 TYR A CA 1
ATOM 796 C C . TYR A 1 97 ? 12.689 15.968 -23.807 1.00 46.34 97 TYR A C 1
ATOM 798 O O . TYR A 1 97 ? 11.998 15.026 -23.416 1.00 46.34 97 TYR A O 1
ATOM 806 N N . ASP A 1 98 ? 13.743 15.840 -24.610 1.00 52.47 98 ASP A N 1
ATOM 807 C CA . ASP A 1 98 ? 14.360 14.567 -24.960 1.00 52.47 98 ASP A CA 1
ATOM 808 C C . ASP A 1 98 ? 15.566 14.338 -24.027 1.00 52.47 98 ASP A C 1
ATOM 810 O O . ASP A 1 98 ? 16.554 15.075 -24.119 1.00 52.47 98 ASP A O 1
ATOM 814 N N . PRO A 1 99 ? 15.491 13.394 -23.070 1.00 51.41 99 PRO A N 1
ATOM 815 C CA . PRO A 1 99 ? 16.574 13.147 -22.120 1.00 51.41 99 PRO A CA 1
ATOM 816 C C . PRO A 1 99 ? 17.853 12.595 -22.771 1.00 51.41 99 PRO A C 1
ATOM 818 O O . PRO A 1 99 ? 18.897 12.635 -22.120 1.00 51.41 99 PRO A O 1
ATOM 821 N N . ASP A 1 100 ? 17.801 12.136 -24.027 1.00 54.59 100 ASP A N 1
ATOM 822 C CA . ASP A 1 100 ? 18.972 11.634 -24.759 1.00 54.59 100 ASP A CA 1
ATOM 823 C C . ASP A 1 100 ? 19.752 12.749 -25.485 1.00 54.59 100 ASP A C 1
ATOM 825 O O . ASP A 1 100 ? 20.896 12.541 -25.878 1.00 54.59 100 ASP A O 1
ATOM 829 N N . ALA A 1 101 ? 19.196 13.961 -25.609 1.00 50.91 101 ALA A N 1
ATOM 830 C CA . ALA A 1 101 ? 19.837 15.072 -26.325 1.00 50.91 101 ALA A CA 1
ATOM 831 C C . ALA A 1 101 ? 20.892 15.844 -25.503 1.00 50.91 101 ALA A C 1
ATOM 833 O O . ALA A 1 101 ? 21.508 16.770 -26.021 1.00 50.91 101 ALA A O 1
ATOM 834 N N . ASN A 1 102 ? 21.087 15.501 -24.225 1.00 40.84 102 ASN A N 1
ATOM 835 C CA . ASN A 1 102 ? 21.977 16.230 -23.308 1.00 40.84 102 ASN A CA 1
ATOM 836 C C . ASN A 1 102 ? 23.199 15.411 -22.842 1.00 40.84 102 ASN A C 1
ATOM 838 O O . ASN A 1 102 ? 23.848 15.784 -21.863 1.00 40.84 102 ASN A O 1
ATOM 842 N N . TYR A 1 103 ? 23.499 14.307 -23.530 1.00 39.53 103 TYR A N 1
ATOM 843 C CA . TYR A 1 103 ? 24.750 13.556 -23.398 1.00 39.53 103 TYR A CA 1
ATOM 844 C C . TYR A 1 103 ? 25.634 13.768 -24.642 1.00 39.53 103 TYR A C 1
ATOM 846 O O . TYR A 1 103 ? 25.897 12.817 -25.371 1.00 39.53 103 TYR A O 1
ATOM 854 N N . ASP A 1 104 ? 26.091 15.005 -24.854 1.00 38.06 104 ASP A N 1
ATOM 855 C CA . ASP A 1 104 ? 27.253 15.350 -25.695 1.00 38.06 104 ASP A CA 1
ATOM 856 C C . ASP A 1 104 ? 28.231 16.220 -24.885 1.00 38.06 104 ASP A C 1
ATOM 858 O O . ASP A 1 104 ? 27.760 17.145 -24.177 1.00 38.06 104 ASP A O 1
#